Protein AF-A0A6A3JXP8-F1 (afdb_monomer_lite)

Structure (mmCIF, N/CA/C/O backbone):
data_AF-A0A6A3JXP8-F1
#
_entry.id   AF-A0A6A3JXP8-F1
#
loop_
_atom_site.group_PDB
_atom_site.id
_atom_site.type_symbol
_atom_site.label_atom_id
_atom_site.label_alt_id
_atom_site.label_comp_id
_atom_site.label_asym_id
_atom_site.label_entity_id
_atom_site.label_seq_id
_atom_site.pdbx_PDB_ins_code
_atom_site.Cartn_x
_atom_site.Cartn_y
_atom_site.Cartn_z
_atom_site.occupancy
_atom_site.B_iso_or_equiv
_atom_site.auth_seq_id
_atom_site.auth_comp_id
_atom_site.auth_asym_id
_atom_site.auth_atom_id
_atom_site.pdbx_PDB_model_num
ATOM 1 N N . MET A 1 1 ? -21.042 -4.065 39.518 1.00 51.72 1 MET A N 1
ATOM 2 C CA . MET A 1 1 ? -21.258 -3.432 38.198 1.00 51.72 1 MET A CA 1
ATOM 3 C C . MET A 1 1 ? -20.004 -2.754 37.621 1.00 51.72 1 MET A C 1
ATOM 5 O O . MET A 1 1 ? -19.883 -2.758 36.410 1.00 51.72 1 MET A O 1
ATOM 9 N N . GLY A 1 2 ? -19.034 -2.270 38.421 1.00 59.12 2 GLY A N 1
ATOM 10 C CA . GLY A 1 2 ? -17.829 -1.573 37.907 1.00 59.12 2 GLY A CA 1
ATOM 11 C C . GLY A 1 2 ? -16.882 -2.389 37.007 1.00 59.12 2 GLY A C 1
ATOM 12 O O . GLY A 1 2 ? -16.540 -1.931 35.928 1.00 59.12 2 GLY A O 1
ATOM 13 N N . LYS A 1 3 ? -16.560 -3.645 37.363 1.00 61.9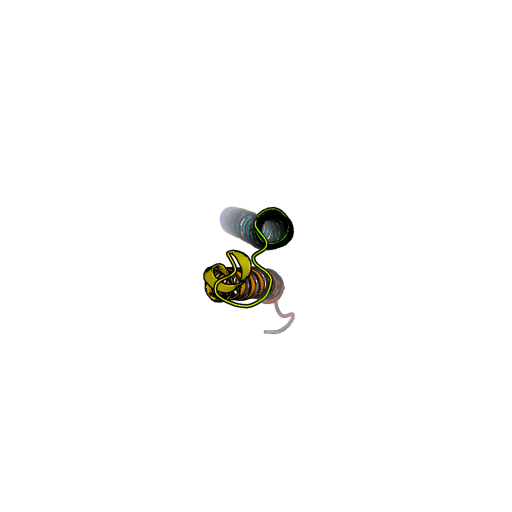4 3 LYS A N 1
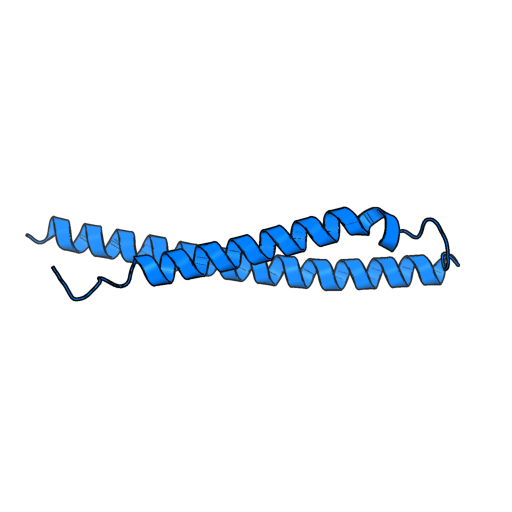ATOM 14 C CA . LYS A 1 3 ? -15.615 -4.488 36.590 1.00 61.94 3 LYS A CA 1
ATOM 15 C C . LYS A 1 3 ? -15.985 -4.691 35.112 1.00 61.94 3 LYS A C 1
ATOM 17 O O . LYS A 1 3 ? -15.102 -4.883 34.288 1.00 61.94 3 LYS A O 1
ATOM 22 N N . SER A 1 4 ? -17.278 -4.680 34.783 1.00 67.81 4 SER A N 1
ATOM 23 C CA . SER A 1 4 ? -17.742 -4.866 33.403 1.00 67.81 4 SER A CA 1
ATOM 24 C C . SER A 1 4 ? -17.593 -3.594 32.568 1.00 67.81 4 SER A C 1
ATOM 26 O O . SER A 1 4 ? -17.325 -3.692 31.378 1.00 67.81 4 SER A O 1
ATOM 28 N N . ALA A 1 5 ? -17.756 -2.416 33.177 1.00 74.44 5 ALA A N 1
ATOM 29 C CA . ALA A 1 5 ? -17.607 -1.137 32.488 1.00 74.44 5 ALA A CA 1
ATOM 30 C C . ALA A 1 5 ? -16.130 -0.840 32.185 1.00 74.44 5 ALA A C 1
ATOM 32 O O . ALA A 1 5 ? -15.806 -0.425 31.076 1.00 74.44 5 ALA A O 1
ATOM 33 N N . ASP A 1 6 ? -15.237 -1.151 33.129 1.00 78.19 6 ASP A N 1
ATOM 34 C CA . ASP A 1 6 ? -13.787 -1.002 32.948 1.00 78.19 6 ASP A CA 1
ATOM 35 C C . ASP A 1 6 ? -13.254 -1.925 31.843 1.00 78.19 6 ASP A C 1
ATOM 37 O O . ASP A 1 6 ? -12.425 -1.522 31.030 1.00 78.19 6 ASP A O 1
ATOM 41 N N . HIS A 1 7 ? -13.768 -3.159 31.779 1.00 79.12 7 HIS A N 1
ATOM 42 C CA . HIS A 1 7 ? -13.428 -4.106 30.719 1.00 79.12 7 HIS A CA 1
ATOM 43 C C . HIS A 1 7 ? -13.898 -3.618 29.343 1.00 79.12 7 HIS A C 1
ATOM 45 O O . HIS A 1 7 ? -13.141 -3.700 28.381 1.00 79.12 7 HIS A O 1
ATOM 51 N N . ILE A 1 8 ? -15.129 -3.102 29.237 1.00 82.31 8 ILE A N 1
ATOM 52 C CA . ILE A 1 8 ? -15.638 -2.542 27.977 1.00 82.31 8 ILE A CA 1
ATOM 53 C C . ILE A 1 8 ? -14.730 -1.395 27.529 1.00 82.31 8 ILE A C 1
ATOM 55 O O . ILE A 1 8 ? -14.198 -1.471 26.429 1.00 82.31 8 ILE A O 1
ATOM 59 N N . ALA A 1 9 ? -14.453 -0.422 28.403 1.00 82.75 9 ALA A N 1
ATOM 60 C CA . ALA A 1 9 ? -13.586 0.719 28.099 1.00 82.75 9 ALA A CA 1
ATOM 61 C C . ALA A 1 9 ? -12.161 0.314 27.667 1.00 82.75 9 ALA A C 1
ATOM 63 O O . ALA A 1 9 ? -11.575 0.942 26.783 1.00 82.75 9 ALA A O 1
ATOM 64 N N . ALA A 1 10 ? -11.598 -0.740 28.268 1.00 87.00 10 ALA A N 1
ATOM 65 C CA . ALA A 1 10 ? -10.301 -1.281 27.866 1.00 87.00 10 ALA A CA 1
ATOM 66 C C . ALA A 1 10 ? -10.338 -1.849 26.437 1.00 87.00 10 ALA A C 1
ATOM 68 O O . ALA A 1 10 ? -9.474 -1.521 25.625 1.00 87.00 10 ALA A O 1
ATOM 69 N N . VAL A 1 11 ? -11.377 -2.623 26.113 1.00 86.62 11 VAL A N 1
ATOM 70 C CA . VAL A 1 11 ? -11.588 -3.182 24.771 1.00 86.62 11 VAL A CA 1
ATOM 71 C C . VAL A 1 11 ? -11.783 -2.072 23.730 1.00 86.62 11 VAL A C 1
ATOM 73 O O . VAL A 1 11 ? -11.197 -2.142 22.650 1.00 86.62 11 VAL A O 1
ATOM 76 N N . GLU A 1 12 ? -12.531 -1.009 24.052 1.00 87.00 12 GLU A N 1
ATOM 77 C CA . GLU A 1 12 ? -12.723 0.130 23.136 1.00 87.00 12 GLU A CA 1
ATOM 78 C C . GLU A 1 12 ? -11.394 0.798 22.776 1.00 87.00 12 GLU A C 1
ATOM 80 O O . GLU A 1 12 ? -11.116 1.104 21.613 1.00 87.00 12 GLU A O 1
ATOM 85 N N . LYS A 1 13 ? -10.540 0.987 23.787 1.00 90.31 13 LYS A N 1
ATOM 86 C CA . LYS A 1 13 ? -9.215 1.580 23.619 1.00 90.31 13 LYS A CA 1
ATOM 87 C C . LYS A 1 13 ? -8.313 0.713 22.741 1.00 90.31 13 LYS A C 1
ATOM 89 O O . LYS A 1 13 ? -7.585 1.254 21.908 1.00 90.31 13 LYS A O 1
ATOM 94 N N . GLU A 1 14 ? -8.352 -0.605 22.910 1.00 92.00 14 GLU A N 1
ATOM 95 C CA . GLU A 1 14 ? -7.572 -1.535 22.089 1.00 92.00 14 GLU A CA 1
ATOM 96 C C . GLU A 1 14 ? -8.016 -1.507 20.623 1.00 92.00 14 GLU A C 1
ATOM 98 O O . GLU A 1 14 ? -7.173 -1.387 19.733 1.00 92.00 14 GLU A O 1
ATOM 103 N N . PHE A 1 15 ? -9.325 -1.519 20.352 1.00 91.00 15 PHE A N 1
ATOM 104 C CA . PHE A 1 15 ? -9.839 -1.415 18.983 1.00 91.00 15 PHE A CA 1
ATOM 105 C C . PHE A 1 15 ? -9.542 -0.061 18.334 1.00 91.00 15 PHE A C 1
ATOM 107 O O . PHE A 1 15 ? -9.200 -0.023 17.152 1.00 91.00 15 PHE A O 1
ATOM 114 N N . ALA A 1 16 ? -9.612 1.037 19.091 1.00 91.56 16 ALA A N 1
ATOM 115 C CA . ALA A 1 16 ? -9.220 2.356 18.597 1.00 91.56 16 ALA A CA 1
ATOM 116 C C . ALA A 1 16 ? -7.722 2.411 18.253 1.00 91.56 16 ALA A C 1
ATOM 118 O O . ALA A 1 16 ? -7.340 2.938 17.207 1.00 91.56 16 ALA A O 1
ATOM 119 N N . SER A 1 17 ? -6.873 1.815 19.096 1.00 95.50 17 SER A N 1
ATOM 120 C CA . SER A 1 17 ? -5.440 1.689 18.814 1.00 95.50 17 SER A CA 1
ATOM 121 C C . SER A 1 17 ? -5.182 0.831 17.574 1.00 95.50 17 SER A C 1
ATOM 123 O O . SER A 1 17 ? -4.302 1.159 16.779 1.00 95.50 17 SER A O 1
ATOM 125 N N . LEU A 1 18 ? -5.942 -0.251 17.387 1.00 95.50 18 LEU A N 1
ATOM 126 C CA . LEU A 1 18 ? -5.830 -1.111 16.212 1.00 95.50 18 LEU A CA 1
ATOM 127 C C . LEU A 1 18 ? -6.256 -0.379 14.931 1.00 95.50 18 LEU A C 1
ATOM 129 O O . LEU A 1 18 ? -5.542 -0.457 13.933 1.00 95.50 18 LEU A O 1
ATOM 133 N N . GLU A 1 19 ? -7.372 0.363 14.953 1.00 95.44 19 GLU A N 1
ATOM 134 C CA . GLU A 1 19 ? -7.805 1.216 13.833 1.00 95.44 19 GLU A CA 1
ATOM 135 C C . GLU A 1 19 ? -6.676 2.162 13.409 1.00 95.44 19 GLU A C 1
ATOM 137 O O . GLU A 1 19 ? -6.343 2.235 12.224 1.00 95.44 19 GLU A O 1
ATOM 142 N N . GLN A 1 20 ? -6.070 2.852 14.378 1.00 96.69 20 GLN A N 1
ATOM 143 C CA . GLN A 1 20 ? -4.999 3.808 14.120 1.00 96.69 20 GLN A CA 1
ATOM 144 C C . GLN A 1 20 ? -3.790 3.142 13.451 1.00 96.69 20 GLN A C 1
ATOM 146 O O . GLN A 1 20 ? -3.359 3.592 12.389 1.00 96.69 20 GLN A O 1
ATOM 151 N N . VAL A 1 21 ? -3.292 2.038 14.016 1.00 97.94 21 VAL A N 1
ATOM 152 C CA . VAL A 1 21 ? -2.110 1.337 13.486 1.00 97.94 21 VAL A CA 1
ATOM 153 C C . VAL A 1 21 ? -2.355 0.803 12.071 1.00 97.94 21 VAL A C 1
ATOM 155 O O . VAL A 1 21 ? -1.457 0.862 11.229 1.00 97.94 21 VAL A O 1
ATOM 158 N N . LEU A 1 22 ? -3.563 0.316 11.768 1.00 97.62 22 LEU A N 1
ATOM 159 C CA . LEU A 1 22 ? -3.919 -0.151 10.423 1.00 97.62 22 LEU A CA 1
ATOM 160 C C . LEU A 1 22 ? -3.893 0.985 9.390 1.00 97.62 22 LEU A C 1
ATOM 162 O O . LEU A 1 22 ? -3.395 0.794 8.278 1.00 97.62 22 LEU A O 1
ATOM 166 N N . VAL A 1 23 ? -4.414 2.162 9.751 1.00 97.62 23 VAL A N 1
ATOM 167 C CA . VAL A 1 23 ? -4.401 3.344 8.876 1.00 97.62 23 VAL A CA 1
ATOM 168 C C . VAL A 1 23 ? -2.975 3.839 8.653 1.00 97.62 23 VAL A C 1
ATOM 170 O O . VAL A 1 23 ? -2.584 4.025 7.501 1.00 97.62 23 VAL A O 1
ATOM 173 N N . GLU A 1 24 ? -2.194 3.989 9.725 1.00 98.00 24 GLU A N 1
ATOM 174 C CA . GLU A 1 24 ? -0.795 4.433 9.661 1.00 98.00 24 GLU A CA 1
ATOM 175 C C . GLU A 1 24 ? 0.047 3.484 8.800 1.00 98.00 24 GLU A C 1
ATOM 177 O O . GLU A 1 24 ? 0.709 3.921 7.860 1.00 98.00 24 GLU A O 1
ATOM 182 N N . THR A 1 25 ? -0.078 2.171 9.019 1.00 97.81 25 THR A N 1
ATOM 183 C CA . THR A 1 25 ? 0.631 1.154 8.224 1.00 97.81 25 THR A CA 1
ATOM 184 C C . THR A 1 25 ? 0.282 1.250 6.737 1.00 97.81 25 THR A C 1
ATOM 186 O O . THR A 1 25 ? 1.158 1.140 5.876 1.00 97.81 25 THR A O 1
ATOM 189 N N . ALA A 1 26 ? -0.994 1.469 6.406 1.00 97.69 26 ALA A N 1
ATOM 190 C CA . ALA A 1 26 ? -1.426 1.613 5.020 1.00 97.69 26 ALA A CA 1
ATOM 191 C C . ALA A 1 26 ? -0.890 2.897 4.362 1.00 97.69 26 ALA A C 1
ATOM 193 O O . ALA A 1 26 ? -0.558 2.895 3.171 1.00 97.69 26 ALA A O 1
ATOM 194 N N . ASP A 1 27 ? -0.807 3.995 5.113 1.00 97.31 27 ASP A N 1
ATOM 195 C CA . ASP A 1 27 ? -0.252 5.261 4.630 1.00 97.31 27 ASP A CA 1
ATOM 196 C C . ASP A 1 27 ? 1.268 5.188 4.439 1.00 97.31 27 ASP A C 1
ATOM 198 O O . ASP A 1 27 ? 1.779 5.634 3.401 1.00 97.31 27 ASP A O 1
ATOM 202 N N . ASP A 1 28 ? 1.977 4.540 5.361 1.00 97.81 28 ASP A N 1
ATOM 203 C CA . ASP A 1 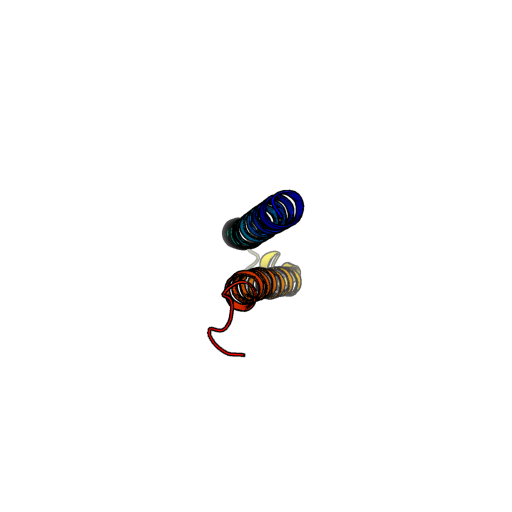28 ? 3.415 4.295 5.264 1.00 97.81 28 ASP A CA 1
ATOM 204 C C . ASP A 1 28 ? 3.755 3.374 4.090 1.00 97.81 28 ASP A C 1
ATOM 206 O O . ASP A 1 28 ? 4.673 3.665 3.313 1.00 97.81 28 ASP A O 1
ATOM 210 N N . ALA A 1 29 ? 2.975 2.309 3.878 1.00 97.31 29 ALA A N 1
ATOM 211 C CA . ALA A 1 29 ? 3.120 1.438 2.714 1.00 97.31 29 ALA A CA 1
ATOM 212 C C . ALA A 1 29 ? 2.925 2.221 1.403 1.00 97.31 29 ALA A C 1
ATOM 214 O O . ALA A 1 29 ? 3.727 2.099 0.469 1.00 97.31 29 ALA A O 1
ATOM 215 N N . ALA A 1 30 ? 1.916 3.096 1.339 1.00 95.69 30 ALA A N 1
ATOM 216 C CA . ALA A 1 30 ? 1.696 3.961 0.183 1.00 95.69 30 ALA A CA 1
ATOM 217 C C . ALA A 1 30 ? 2.859 4.947 -0.036 1.00 95.69 30 ALA A C 1
ATOM 219 O O . ALA A 1 30 ? 3.259 5.189 -1.182 1.00 95.69 30 ALA A O 1
ATOM 220 N N . ALA A 1 31 ? 3.431 5.505 1.034 1.00 96.75 31 ALA A N 1
ATOM 221 C CA . ALA A 1 31 ? 4.595 6.381 0.956 1.00 96.75 31 ALA A CA 1
ATOM 222 C C . ALA A 1 31 ? 5.838 5.644 0.439 1.00 96.75 31 ALA A C 1
ATOM 224 O O . ALA A 1 31 ? 6.479 6.124 -0.505 1.00 96.75 31 ALA A O 1
ATOM 225 N N . CYS A 1 32 ? 6.116 4.456 0.979 1.00 96.94 32 CYS A N 1
ATOM 226 C CA . CYS A 1 32 ? 7.199 3.583 0.535 1.00 96.94 32 CYS A CA 1
ATOM 227 C C . CYS A 1 32 ? 7.052 3.214 -0.946 1.00 96.94 32 CYS A C 1
ATOM 229 O O . CYS A 1 32 ? 8.011 3.338 -1.709 1.00 96.94 32 CYS A O 1
ATOM 231 N N . LEU A 1 33 ? 5.844 2.856 -1.394 1.00 96.19 33 LEU A N 1
ATOM 232 C CA . LEU A 1 33 ? 5.571 2.544 -2.800 1.00 96.19 33 LEU A CA 1
ATOM 233 C C . LEU A 1 33 ? 5.837 3.728 -3.736 1.00 96.19 33 LEU A C 1
ATOM 235 O O . LEU A 1 33 ? 6.386 3.542 -4.826 1.00 96.19 33 LEU A O 1
ATOM 239 N N . ARG A 1 34 ? 5.466 4.955 -3.340 1.00 95.19 34 ARG A N 1
ATOM 240 C CA . ARG A 1 34 ? 5.765 6.158 -4.138 1.00 95.19 34 ARG A CA 1
ATOM 241 C C . ARG A 1 34 ? 7.270 6.352 -4.297 1.00 95.19 34 ARG A C 1
ATOM 243 O O . ARG A 1 34 ? 7.724 6.627 -5.410 1.00 95.19 34 ARG A O 1
ATOM 250 N N . LEU A 1 35 ? 8.025 6.195 -3.209 1.00 97.62 35 LEU A N 1
ATOM 251 C CA . LEU A 1 35 ? 9.478 6.338 -3.221 1.00 97.62 35 LEU A CA 1
ATOM 252 C C . LEU A 1 35 ? 10.139 5.244 -4.067 1.00 97.62 35 LEU A C 1
ATOM 254 O O . LEU A 1 35 ? 10.942 5.554 -4.944 1.00 97.62 35 LEU A O 1
ATOM 258 N N . LEU A 1 36 ? 9.736 3.988 -3.877 1.00 96.00 36 LEU A N 1
ATOM 259 C CA . LEU A 1 36 ? 10.212 2.855 -4.666 1.00 96.00 36 LEU A CA 1
ATOM 260 C C . LEU A 1 36 ? 9.971 3.083 -6.162 1.00 96.00 36 LEU A C 1
ATOM 262 O O . LEU A 1 36 ? 10.898 2.998 -6.962 1.00 96.00 36 LEU A O 1
ATOM 266 N N . LYS A 1 37 ? 8.748 3.463 -6.551 1.00 94.69 37 LYS A N 1
ATOM 267 C CA . LYS A 1 37 ? 8.403 3.736 -7.953 1.00 94.69 37 LYS A CA 1
ATOM 268 C C . LYS A 1 37 ? 9.263 4.851 -8.556 1.00 94.69 37 LYS A C 1
ATOM 270 O O . LYS A 1 37 ? 9.622 4.761 -9.735 1.00 94.69 37 LYS A O 1
ATOM 275 N N . LYS A 1 38 ? 9.570 5.898 -7.780 1.00 96.12 38 LYS A N 1
ATOM 276 C CA . LYS A 1 38 ? 10.469 6.983 -8.200 1.00 96.12 38 LYS A CA 1
ATOM 277 C C . LYS A 1 38 ? 11.883 6.448 -8.427 1.00 96.12 38 LYS A C 1
ATOM 279 O O . LYS A 1 38 ? 12.406 6.625 -9.522 1.00 96.12 38 LYS A O 1
ATOM 284 N N . ASN A 1 39 ? 12.438 5.734 -7.450 1.00 96.44 39 ASN A N 1
ATOM 285 C CA . ASN A 1 39 ? 13.798 5.197 -7.510 1.00 96.44 39 ASN A CA 1
ATOM 286 C C . ASN A 1 39 ? 13.976 4.191 -8.655 1.00 96.44 39 ASN A C 1
ATOM 288 O O . ASN A 1 39 ? 14.974 4.253 -9.363 1.00 96.44 39 ASN A O 1
ATOM 292 N N . LEU A 1 40 ? 12.991 3.320 -8.896 1.00 94.81 40 LEU A N 1
ATOM 293 C CA . LEU A 1 40 ? 13.012 2.393 -10.033 1.00 94.81 40 LEU A CA 1
ATOM 294 C C . LEU A 1 40 ? 12.981 3.143 -11.368 1.00 94.81 40 LEU A C 1
ATOM 296 O O . LEU A 1 40 ? 13.753 2.831 -12.263 1.00 94.81 40 LEU A O 1
ATOM 300 N N . SER A 1 41 ? 12.140 4.178 -11.486 1.00 92.19 41 SER A N 1
ATOM 301 C CA . SER A 1 41 ? 12.078 4.987 -12.713 1.00 92.19 41 SER A CA 1
ATOM 302 C C . SER A 1 41 ? 13.396 5.731 -12.973 1.00 92.19 41 SER A C 1
ATOM 304 O O . SER A 1 41 ? 13.822 5.855 -14.118 1.00 92.19 41 SER A O 1
ATOM 306 N N . GLU A 1 42 ? 14.043 6.229 -11.918 1.00 94.81 42 GLU A N 1
ATOM 307 C CA . GLU A 1 42 ? 15.349 6.887 -12.003 1.00 94.81 42 GLU A CA 1
ATOM 308 C C . GLU A 1 42 ? 16.464 5.900 -12.365 1.00 94.81 42 GLU A C 1
ATOM 310 O O . GLU A 1 42 ? 17.290 6.199 -13.227 1.00 94.81 42 GLU A O 1
ATOM 315 N N . TYR A 1 43 ? 16.459 4.712 -11.756 1.00 94.31 43 TYR A N 1
ATOM 316 C CA . TYR A 1 43 ? 17.367 3.624 -12.104 1.00 94.31 43 TYR A CA 1
ATOM 317 C C . TYR A 1 43 ? 17.239 3.257 -13.583 1.00 94.31 43 TYR A C 1
ATOM 319 O O . TYR A 1 43 ? 18.238 3.270 -14.302 1.00 94.31 43 TYR A O 1
ATOM 327 N N . ASP A 1 44 ? 16.014 3.013 -14.047 1.00 93.75 44 ASP A N 1
ATOM 328 C CA . ASP A 1 44 ? 15.730 2.665 -15.437 1.00 93.75 44 ASP A CA 1
ATOM 329 C C . ASP A 1 44 ? 16.221 3.759 -16.397 1.00 93.75 44 ASP A C 1
ATOM 331 O O . ASP A 1 44 ? 16.914 3.472 -17.374 1.00 93.75 44 ASP A O 1
ATOM 335 N N . SER A 1 45 ? 15.967 5.031 -16.066 1.00 91.12 45 SER A N 1
ATOM 336 C CA . SER A 1 45 ? 16.434 6.168 -16.864 1.00 91.12 45 SER A CA 1
ATOM 337 C C . SER A 1 45 ? 17.958 6.275 -16.936 1.00 91.12 45 SER A C 1
ATOM 339 O O . SER A 1 45 ? 18.480 6.651 -17.982 1.00 91.12 45 SER A O 1
ATOM 341 N N . ARG A 1 46 ? 18.675 5.989 -15.843 1.00 93.31 46 ARG A N 1
ATOM 342 C CA . ARG A 1 46 ? 20.147 6.068 -15.798 1.00 93.31 46 ARG A CA 1
ATOM 343 C C . ARG A 1 46 ? 20.828 4.965 -16.600 1.00 93.31 46 ARG A C 1
ATOM 345 O O . ARG A 1 46 ? 21.956 5.159 -17.037 1.00 93.31 46 ARG A O 1
ATOM 352 N N . HIS A 1 47 ? 20.153 3.836 -16.789 1.00 90.06 47 HIS A N 1
ATOM 353 C CA . HIS A 1 47 ? 20.705 2.665 -17.472 1.00 90.06 47 HIS A CA 1
ATOM 354 C C . HIS A 1 47 ? 20.162 2.492 -18.897 1.00 90.06 47 HIS A C 1
ATOM 356 O O . HIS A 1 47 ? 20.461 1.495 -19.543 1.00 90.06 47 HIS A O 1
ATOM 362 N N . GLY A 1 48 ? 19.379 3.451 -19.406 1.00 86.88 48 GLY A N 1
ATOM 363 C CA . GLY A 1 48 ? 18.807 3.378 -20.753 1.00 86.88 48 GLY A CA 1
ATOM 364 C C . GLY A 1 48 ? 17.670 2.358 -20.896 1.00 86.88 48 GLY A C 1
ATOM 365 O O . GLY A 1 48 ? 17.265 2.030 -22.012 1.00 86.88 48 GLY A O 1
ATOM 366 N N . ASN A 1 49 ? 17.131 1.857 -19.781 1.00 85.44 49 ASN A N 1
ATOM 367 C CA . ASN A 1 49 ? 16.049 0.879 -19.771 1.00 85.44 49 ASN A CA 1
ATOM 368 C C . ASN A 1 49 ? 14.715 1.603 -20.006 1.00 85.44 49 ASN A C 1
ATOM 370 O O . ASN A 1 49 ? 14.037 2.017 -19.068 1.00 85.44 49 ASN A O 1
ATOM 374 N N . HIS A 1 50 ? 14.337 1.793 -21.270 1.00 77.44 50 HIS A N 1
ATOM 375 C CA . HIS A 1 50 ? 13.165 2.605 -21.630 1.00 77.44 50 HIS A CA 1
ATOM 376 C C . HIS A 1 50 ? 11.972 1.819 -22.182 1.00 77.44 50 HIS A C 1
ATOM 378 O O . HIS A 1 50 ? 10.895 2.398 -22.319 1.00 77.44 50 HIS A O 1
ATOM 384 N N . PHE A 1 51 ? 12.137 0.535 -22.518 1.00 70.44 51 PHE A N 1
ATOM 385 C CA . PHE A 1 51 ? 11.157 -0.166 -23.358 1.00 70.44 51 PHE A CA 1
ATOM 386 C C . PHE A 1 51 ? 10.736 -1.540 -22.825 1.00 70.44 51 PHE A C 1
ATOM 388 O O . PHE A 1 51 ? 9.561 -1.741 -22.527 1.00 70.44 51 PHE A O 1
ATOM 395 N N . VAL A 1 52 ? 11.678 -2.471 -22.665 1.00 75.12 52 VAL A N 1
ATOM 396 C CA . VAL A 1 52 ? 11.419 -3.853 -22.222 1.00 75.12 52 VAL A CA 1
ATOM 397 C C . VAL A 1 52 ? 12.227 -4.128 -20.956 1.00 75.12 52 VAL A C 1
ATOM 399 O O . VAL A 1 52 ? 13.285 -3.529 -20.778 1.00 75.12 52 VAL A O 1
ATOM 402 N N . ASP A 1 53 ? 11.713 -4.980 -20.065 1.00 74.31 53 ASP A N 1
ATOM 403 C CA . ASP A 1 53 ? 12.445 -5.484 -18.890 1.00 74.31 53 ASP A CA 1
ATOM 404 C C . ASP A 1 53 ? 12.987 -4.399 -17.942 1.00 74.31 53 ASP A C 1
ATOM 406 O O . ASP A 1 53 ? 14.046 -4.522 -17.331 1.00 74.31 53 ASP A O 1
ATOM 410 N N . THR A 1 54 ? 12.228 -3.314 -17.782 1.00 87.81 54 THR A N 1
ATOM 411 C CA . THR A 1 54 ? 12.563 -2.249 -16.827 1.00 87.81 54 THR A CA 1
ATOM 412 C C . THR A 1 54 ? 12.407 -2.756 -15.392 1.00 87.81 54 THR A C 1
ATOM 414 O O . THR A 1 54 ? 11.469 -3.510 -15.101 1.00 87.81 54 THR A O 1
ATOM 417 N N . ALA A 1 55 ? 13.259 -2.315 -14.465 1.00 89.69 55 ALA A N 1
ATOM 418 C CA . ALA A 1 55 ? 13.176 -2.689 -13.050 1.00 89.69 55 ALA A CA 1
ATOM 419 C C . ALA A 1 55 ? 11.790 -2.353 -12.471 1.00 89.69 55 ALA A C 1
ATOM 421 O O . ALA A 1 55 ? 11.188 -3.126 -11.719 1.00 89.69 55 ALA A O 1
ATOM 422 N N . LYS A 1 56 ? 11.218 -1.229 -12.916 1.00 90.38 56 LYS A N 1
ATOM 423 C CA . LYS A 1 56 ? 9.841 -0.841 -12.604 1.00 90.38 56 LYS A CA 1
ATOM 424 C C . LYS A 1 56 ? 8.792 -1.836 -13.106 1.00 90.38 56 LYS A C 1
ATOM 426 O O . LYS A 1 56 ? 7.789 -2.044 -12.420 1.00 90.38 56 LYS A O 1
ATOM 431 N N . SER A 1 57 ? 8.972 -2.409 -14.298 1.00 90.00 57 SER A N 1
ATOM 432 C CA . SER A 1 57 ? 8.040 -3.394 -14.862 1.00 90.00 57 SER A CA 1
ATOM 433 C C . SER A 1 57 ? 8.091 -4.731 -14.122 1.00 90.00 57 SER A C 1
ATOM 435 O O . SER A 1 57 ? 7.023 -5.276 -13.831 1.00 90.00 57 SER A O 1
ATOM 437 N N . TYR A 1 58 ? 9.286 -5.181 -13.722 1.00 91.19 58 TYR A N 1
ATOM 438 C CA . TYR A 1 58 ? 9.476 -6.387 -12.910 1.00 91.19 58 TYR A CA 1
ATOM 439 C C . TYR A 1 58 ? 8.723 -6.302 -11.579 1.00 91.19 58 TYR A C 1
ATOM 441 O O . TYR A 1 58 ? 7.965 -7.204 -11.237 1.00 91.19 58 TYR A O 1
ATOM 449 N N . MET A 1 59 ? 8.829 -5.174 -10.873 1.00 93.81 59 MET A N 1
ATOM 450 C CA . MET A 1 59 ? 8.170 -4.994 -9.571 1.00 93.81 59 MET A CA 1
ATOM 451 C C . MET A 1 59 ? 6.684 -4.609 -9.661 1.00 93.81 59 MET A C 1
ATOM 453 O O . MET A 1 59 ? 6.035 -4.360 -8.644 1.00 93.81 59 MET A O 1
ATOM 457 N N . ARG A 1 60 ? 6.107 -4.500 -10.865 1.00 93.06 60 ARG A N 1
ATOM 458 C CA . ARG A 1 60 ? 4.744 -3.971 -11.049 1.00 93.06 60 ARG A CA 1
ATOM 459 C C . ARG A 1 60 ? 3.682 -4.801 -10.328 1.00 93.06 60 ARG A C 1
ATOM 461 O O . ARG A 1 60 ? 2.730 -4.219 -9.810 1.00 93.06 60 ARG A O 1
ATOM 468 N N . SER A 1 61 ? 3.824 -6.127 -10.339 1.00 94.69 61 SER A N 1
ATOM 469 C CA . SER A 1 61 ? 2.879 -7.030 -9.671 1.00 94.69 61 SER A CA 1
ATOM 470 C C . SER A 1 61 ? 2.926 -6.840 -8.158 1.00 94.69 61 SER A C 1
ATOM 472 O O . SER A 1 61 ? 1.893 -6.594 -7.541 1.00 94.69 61 SER A O 1
ATOM 474 N N . ASP A 1 62 ? 4.127 -6.825 -7.582 1.00 95.56 62 ASP A N 1
ATOM 475 C CA . ASP A 1 62 ? 4.321 -6.646 -6.142 1.00 95.56 62 ASP A CA 1
ATOM 476 C C . ASP A 1 62 ? 3.820 -5.278 -5.677 1.00 95.56 62 ASP A C 1
ATOM 478 O O . ASP A 1 62 ? 3.085 -5.180 -4.698 1.00 95.56 62 ASP A O 1
ATOM 482 N N . MET A 1 63 ? 4.122 -4.214 -6.429 1.00 95.31 63 MET A N 1
ATOM 483 C CA . MET A 1 63 ? 3.607 -2.875 -6.130 1.00 95.31 63 MET A CA 1
ATOM 484 C C . MET A 1 63 ? 2.073 -2.811 -6.167 1.00 95.31 63 MET A C 1
ATOM 486 O O . MET A 1 63 ? 1.478 -2.051 -5.402 1.00 95.31 63 MET A O 1
ATOM 490 N N . ARG A 1 64 ? 1.422 -3.579 -7.053 1.00 96.31 64 ARG A N 1
ATOM 491 C CA . ARG A 1 64 ? -0.044 -3.688 -7.079 1.00 96.31 64 ARG A CA 1
ATOM 492 C C . ARG A 1 64 ? -0.550 -4.436 -5.852 1.00 96.31 64 ARG A C 1
ATOM 494 O O . ARG A 1 64 ? -1.425 -3.912 -5.179 1.00 96.31 64 ARG A O 1
ATOM 501 N N . ASN A 1 65 ? 0.050 -5.577 -5.528 1.00 97.00 65 ASN A N 1
ATOM 502 C CA . ASN A 1 65 ? -0.322 -6.362 -4.358 1.00 97.00 65 ASN A CA 1
ATOM 503 C C . ASN A 1 65 ? -0.228 -5.540 -3.062 1.00 97.00 65 ASN A C 1
ATOM 505 O O . ASN A 1 65 ? -1.169 -5.503 -2.280 1.00 97.00 65 ASN A O 1
ATOM 509 N N . VAL A 1 66 ? 0.864 -4.793 -2.865 1.00 96.06 66 VAL A N 1
ATOM 510 C CA . VAL A 1 66 ? 1.012 -3.916 -1.689 1.00 96.06 66 VAL A CA 1
ATOM 511 C C . VAL A 1 66 ? -0.064 -2.827 -1.665 1.00 96.06 66 VAL A C 1
ATOM 513 O O . VAL A 1 66 ? -0.579 -2.499 -0.596 1.00 96.06 66 VAL A O 1
ATOM 516 N N . LYS A 1 67 ? -0.438 -2.266 -2.823 1.00 95.75 67 LYS A N 1
ATOM 517 C CA . LYS A 1 67 ? -1.526 -1.283 -2.907 1.00 95.75 67 LYS A CA 1
ATOM 518 C C . LYS A 1 67 ? -2.871 -1.897 -2.508 1.00 95.75 67 LYS A C 1
ATOM 520 O O . LYS A 1 67 ? -3.616 -1.246 -1.779 1.00 95.75 67 LYS A O 1
ATOM 525 N N . ASP A 1 68 ? -3.156 -3.107 -2.975 1.00 97.00 68 ASP A N 1
ATOM 526 C CA . ASP A 1 68 ? -4.401 -3.817 -2.678 1.00 97.00 68 ASP A CA 1
ATOM 527 C C . ASP A 1 68 ? -4.473 -4.141 -1.176 1.00 97.00 68 ASP A C 1
ATOM 529 O O . ASP A 1 68 ? -5.413 -3.720 -0.506 1.00 97.00 68 ASP A O 1
ATOM 533 N N . VAL A 1 69 ? -3.401 -4.700 -0.603 1.00 96.94 69 VAL A N 1
ATOM 534 C CA . VAL A 1 69 ? -3.289 -4.937 0.849 1.00 96.94 69 VAL A CA 1
ATOM 535 C C . VAL A 1 69 ? -3.439 -3.639 1.652 1.00 96.94 69 VAL A C 1
ATOM 537 O O . VAL A 1 69 ? -4.138 -3.615 2.661 1.00 96.94 69 VAL A O 1
ATOM 540 N N . SER A 1 70 ? -2.842 -2.528 1.210 1.00 96.50 70 SER A N 1
ATOM 541 C CA . SER A 1 70 ? -2.992 -1.233 1.899 1.00 96.50 70 SER A CA 1
ATOM 542 C C . SER A 1 70 ? -4.444 -0.739 1.889 1.00 96.50 70 SER A C 1
ATOM 544 O O . SER A 1 70 ? -4.903 -0.130 2.857 1.00 96.50 70 SER A O 1
ATOM 546 N N . ALA A 1 71 ? -5.179 -0.983 0.801 1.00 96.06 71 ALA A N 1
ATOM 547 C CA . ALA A 1 71 ? -6.598 -0.656 0.724 1.00 96.06 71 ALA A CA 1
ATOM 548 C C . ALA A 1 71 ? -7.427 -1.540 1.667 1.00 96.06 71 ALA A C 1
ATOM 550 O O . ALA A 1 71 ? -8.312 -1.021 2.352 1.00 96.06 71 ALA A O 1
ATOM 551 N N . ASP A 1 72 ? -7.090 -2.826 1.769 1.00 97.44 72 ASP A N 1
ATOM 552 C CA . ASP A 1 72 ? -7.739 -3.761 2.688 1.00 97.44 72 ASP A CA 1
ATOM 553 C C . ASP A 1 72 ? -7.515 -3.370 4.153 1.00 97.44 72 ASP A C 1
ATOM 555 O O . ASP A 1 72 ? -8.468 -3.352 4.931 1.00 97.44 72 ASP A O 1
ATOM 559 N N . LEU A 1 73 ? -6.299 -2.956 4.532 1.00 97.06 73 LEU A N 1
ATOM 560 C CA . LEU A 1 73 ? -6.017 -2.457 5.886 1.00 97.06 73 LEU A CA 1
ATOM 561 C C . LEU A 1 73 ? -6.911 -1.262 6.244 1.00 97.06 73 LEU A C 1
ATOM 563 O O . LEU A 1 73 ? -7.515 -1.232 7.318 1.00 97.06 73 LEU A O 1
ATOM 567 N N . LYS A 1 74 ? -7.068 -0.304 5.321 1.00 96.88 74 LYS A N 1
ATOM 568 C CA . LYS A 1 74 ? -7.970 0.844 5.516 1.00 96.88 74 LYS A CA 1
ATOM 569 C C . LYS A 1 74 ? -9.433 0.426 5.578 1.00 96.88 74 LYS A C 1
ATOM 571 O O . LYS A 1 74 ? -10.198 0.995 6.359 1.00 96.88 74 LYS A O 1
ATOM 576 N N . HIS A 1 75 ? -9.828 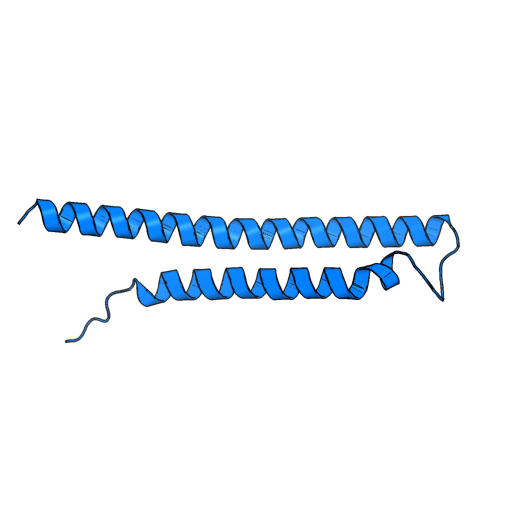-0.554 4.771 1.00 96.38 75 HIS A N 1
ATOM 577 C CA . HIS A 1 75 ? -11.178 -1.098 4.809 1.00 96.38 75 HIS A CA 1
ATOM 578 C C . HIS A 1 75 ? -11.476 -1.730 6.174 1.00 96.38 75 HIS A C 1
ATOM 580 O O . HIS A 1 75 ? -12.485 -1.395 6.793 1.00 96.38 75 HIS A O 1
ATOM 586 N N . VAL A 1 76 ? -10.577 -2.578 6.680 1.00 95.56 76 VAL A N 1
ATOM 587 C CA . VAL A 1 76 ? -10.707 -3.214 7.998 1.00 95.56 76 VAL A CA 1
ATOM 588 C C . VAL A 1 76 ? -10.745 -2.167 9.111 1.00 95.56 76 VAL A C 1
ATOM 590 O O . VAL A 1 76 ? -11.637 -2.226 9.955 1.00 95.56 76 VAL A O 1
ATOM 593 N N . ALA A 1 77 ? -9.866 -1.161 9.078 1.00 94.88 77 ALA A N 1
ATOM 594 C CA . ALA A 1 77 ? -9.879 -0.060 10.042 1.00 94.88 77 ALA A CA 1
ATOM 595 C C . ALA A 1 77 ? -11.238 0.667 10.069 1.00 94.88 77 ALA A C 1
ATOM 597 O O . ALA A 1 77 ? -11.821 0.894 11.130 1.00 94.88 77 ALA A O 1
ATOM 598 N N . HIS A 1 78 ? -11.803 0.959 8.893 1.00 93.75 78 HIS A N 1
ATOM 599 C CA . HIS A 1 78 ? -13.126 1.570 8.790 1.00 93.75 78 HIS A CA 1
ATOM 600 C C . HIS A 1 78 ? -14.238 0.663 9.343 1.00 93.75 78 HIS A C 1
ATOM 602 O O . HIS A 1 78 ? -15.182 1.153 9.968 1.00 93.75 78 HIS A O 1
ATOM 608 N N . GLN A 1 79 ? -14.146 -0.651 9.126 1.00 93.44 79 GLN A N 1
ATOM 609 C CA . GLN A 1 79 ? -15.117 -1.600 9.670 1.00 93.44 79 GLN A CA 1
ATOM 610 C C . GLN A 1 79 ? -15.042 -1.670 11.194 1.00 93.44 79 GLN A C 1
ATOM 612 O O . GLN A 1 79 ? -16.095 -1.587 11.816 1.00 93.44 79 GLN A O 1
ATOM 617 N N . ILE A 1 80 ? -13.842 -1.703 11.787 1.00 90.12 80 ILE A N 1
ATOM 618 C CA . ILE A 1 80 ? -13.638 -1.648 13.248 1.00 90.12 80 ILE A CA 1
ATOM 619 C C . ILE A 1 80 ? -14.303 -0.395 13.831 1.00 90.12 80 ILE A C 1
ATOM 621 O O . ILE A 1 80 ? -15.111 -0.479 14.759 1.00 90.12 80 ILE A O 1
ATOM 625 N N . LYS A 1 81 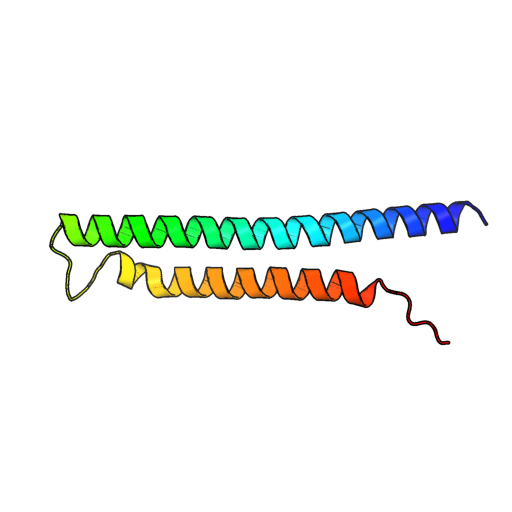? -14.050 0.766 13.218 1.00 87.69 81 LYS A N 1
ATOM 626 C CA . LYS A 1 81 ? -14.662 2.041 13.612 1.00 87.69 81 LYS A CA 1
ATOM 627 C C . LYS A 1 81 ? -16.193 2.007 13.555 1.00 87.69 81 LYS A C 1
ATOM 629 O O . LYS A 1 81 ? -16.873 2.623 14.377 1.00 87.69 81 LYS A O 1
ATOM 634 N N . LYS A 1 82 ? -16.751 1.346 12.535 1.00 85.12 82 LYS A N 1
ATOM 635 C CA . LYS A 1 82 ? -18.198 1.292 12.283 1.00 85.12 82 LYS A CA 1
ATOM 636 C C . LYS A 1 82 ? -18.900 0.278 13.183 1.00 85.12 82 LYS A C 1
ATOM 638 O O . LYS A 1 82 ? -19.948 0.614 13.726 1.00 85.12 82 LYS A O 1
ATOM 643 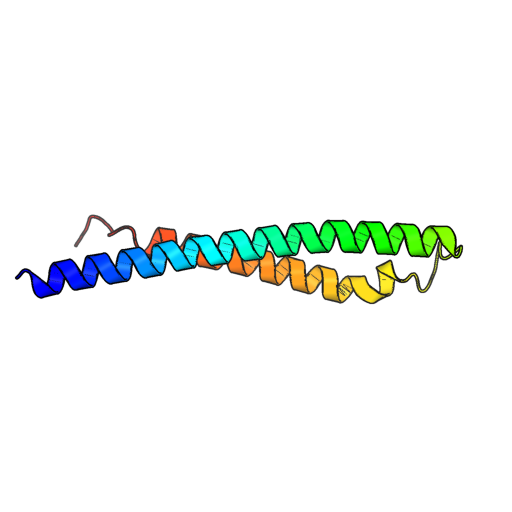N N . SER A 1 83 ? -18.343 -0.921 13.343 1.00 75.31 83 SER A N 1
ATOM 644 C CA . SER A 1 83 ? -18.903 -1.987 14.183 1.00 75.31 83 SER A CA 1
ATOM 645 C C . SER A 1 83 ? -18.912 -1.616 15.660 1.00 75.31 83 SER A C 1
ATOM 647 O O . SER A 1 83 ? -19.734 -2.127 16.410 1.00 75.31 83 SER A O 1
ATOM 649 N N . HIS A 1 84 ? -18.020 -0.715 16.075 1.00 63.88 84 HIS A N 1
ATOM 650 C CA . HIS A 1 84 ? -17.933 -0.288 17.461 1.00 63.88 84 HIS A CA 1
ATOM 651 C C . HIS A 1 84 ? -18.881 0.867 17.830 1.00 63.88 84 HIS A C 1
ATOM 653 O O . HIS A 1 84 ? -19.064 1.163 19.008 1.00 63.88 84 HIS A O 1
ATOM 659 N N . LYS A 1 85 ? -19.561 1.499 16.864 1.00 60.31 85 LYS A N 1
ATOM 660 C CA . LYS A 1 85 ? -20.674 2.391 17.209 1.00 60.31 85 LYS A CA 1
ATOM 661 C C . LYS A 1 85 ? -21.859 1.516 17.625 1.00 60.31 85 LYS A C 1
ATOM 663 O O . LYS A 1 85 ? -22.370 0.805 16.759 1.00 60.31 85 LYS A O 1
ATOM 668 N N . PRO A 1 86 ? -22.324 1.557 18.888 1.00 53.09 86 PRO A N 1
ATOM 669 C CA . PRO A 1 86 ? -23.509 0.805 19.270 1.00 53.09 86 PRO A CA 1
ATOM 670 C C . PRO A 1 86 ? -24.654 1.274 18.375 1.00 53.09 86 PRO A C 1
ATOM 672 O O . PRO A 1 86 ? -24.931 2.479 18.287 1.00 53.09 86 PRO A O 1
ATOM 675 N N . SER A 1 87 ? -25.301 0.345 17.667 1.00 51.38 87 SER A N 1
ATOM 676 C CA . SER A 1 87 ? -26.576 0.663 17.045 1.00 51.38 87 SER A CA 1
ATOM 677 C C . SER A 1 87 ? -27.501 1.062 18.183 1.00 51.38 87 SER A C 1
ATOM 679 O O . SER A 1 87 ? -27.816 0.263 19.061 1.00 51.38 87 SER A O 1
ATOM 681 N N . LYS A 1 88 ? -27.915 2.329 18.216 1.00 53.38 88 LYS A N 1
ATOM 682 C CA . LYS A 1 88 ? -29.092 2.709 18.990 1.00 53.38 88 LYS A CA 1
ATOM 683 C C . LYS A 1 88 ? -30.255 1.928 18.387 1.00 53.38 88 LYS A C 1
ATOM 685 O O . LYS A 1 88 ? -30.766 2.392 17.373 1.00 53.38 88 LYS A O 1
ATOM 690 N N . SER A 1 89 ? -30.562 0.748 18.921 1.00 48.66 89 SER A N 1
ATOM 691 C CA . SER A 1 89 ? -31.800 -0.047 18.817 1.00 48.66 89 SER A CA 1
ATOM 692 C C . SER A 1 89 ? -31.447 -1.520 19.031 1.00 48.66 89 SER A C 1
ATOM 694 O O . SER A 1 89 ? -30.901 -2.143 18.124 1.00 48.66 89 SER A O 1
ATOM 696 N N . GLU A 1 90 ? -31.726 -2.035 20.224 1.00 35.53 90 GLU A N 1
ATOM 697 C CA . GLU A 1 90 ? -32.652 -3.155 20.466 1.00 35.53 90 GLU A CA 1
ATOM 698 C C . GLU A 1 90 ? -33.123 -3.091 21.924 1.00 35.53 90 GLU A C 1
ATOM 700 O O . GLU A 1 90 ? -32.284 -2.767 22.799 1.00 35.53 90 GLU A O 1
#

Secondary structure (DSSP, 8-state):
-HHHHHHHHHHHHHHHHHHHHHHHHHHHHHHHHHHHHHHHHHHHHHTT--SSS-HHHHTHHHHHHHHHHHHHHHHHHHHHHHHTS--S--

pLDDT: mean 87.37, std 13.87, range [35.53, 98.0]

Organism: NCBI:txid53985

Sequence (90 aa):
MGKSADHIAAVEKEFASLEQVLVETADDAAACLRLLKKNLSEYDSRHGNHFVDTAKSYMRSDMRNVKDVSADLKHVAHQIKKSHKPSKSE

Foldseek 3Di:
DPVVVVVLVVVLVVLLVLLVVLLVVLVVLVVVLVVVLVVQVVVCVVVVNDDPDGPNVVCVVVSVVSNVSSVVSNVVSVVSVVVPPPPPDD

Radius of gyration: 20.72 Å; chains: 1; bounding box: 53×14×62 Å